Protein AF-A0A924QPA0-F1 (afdb_monomer)

Solvent-accessible surface area (backbone atoms only — not comparable to full-atom values): 9002 Å² total; per-residue (Å²): 128,67,64,66,62,58,50,51,39,52,50,45,23,34,50,48,50,7,46,43,54,30,52,52,38,54,77,69,62,77,56,98,64,60,67,71,60,40,26,50,53,40,23,50,52,51,46,49,54,54,50,52,51,51,53,50,44,54,49,50,13,58,75,70,72,40,48,66,63,34,49,53,47,51,49,53,53,54,51,49,45,36,52,50,27,63,66,43,48,66,49,46,53,45,51,73,77,42,64,69,70,62,23,52,53,46,50,54,52,51,48,52,50,52,52,50,51,56,50,48,48,52,54,52,49,56,55,62,48,54,76,80,42,104,55,67,52,65,58,57,49,53,49,49,48,50,60,63,47,47,57,56,50,49,50,51,51,50,54,50,50,60,55,61,73,73,112

Foldseek 3Di:
DDVVVLVVLLLLLLQLQLLVQLLVCVQVVVDDDDSVVSSVVSSVVVVVVLVVVLVVLCVVCVVVVVVVLSVVLNVLVSVLSSVLSVVSVVLSVQSVPDDDPSNVVSVVVNVVVVVVSVVVSVVVSLVVVVVPDPDRVCVVVVVVVCVVVVVVVVVVVVVVVVVVVVD

Sequence (167 aa):
QNALASLLMNFLFIACGGIYIALVVQIKGWVSVDFWWLILYSSTILAIVYAIKFAFLQFTGWVFNTKEAANTYIFIVFLSNKILAVVLLPFLLILAFTGGQIAEVAFIISLFVIVGMLLYRYLVSLGSVRSDLSINPLHFFLYLCTIEILPLLLIYKAAFNYIGTSI

Structure (mmCIF, N/CA/C/O backbone):
data_AF-A0A924QPA0-F1
#
_entry.id   AF-A0A924QPA0-F1
#
loop_
_atom_site.group_PDB
_atom_site.id
_atom_site.type_symbol
_atom_site.label_atom_id
_atom_site.label_alt_id
_atom_site.label_comp_id
_atom_site.label_asym_id
_atom_site.label_entity_id
_atom_site.label_seq_id
_atom_site.pdbx_PDB_ins_code
_atom_site.Cartn_x
_atom_site.Cartn_y
_atom_site.Cartn_z
_atom_site.occupancy
_atom_site.B_iso_or_equiv
_atom_site.auth_seq_id
_atom_site.auth_comp_id
_atom_site.auth_asym_id
_atom_site.auth_atom_id
_atom_site.pdbx_PDB_model_num
ATOM 1 N N . GLN A 1 1 ? -10.741 18.151 11.500 1.00 47.62 1 GLN A N 1
ATOM 2 C CA . GLN A 1 1 ? -9.707 17.874 10.474 1.00 47.62 1 GLN A CA 1
ATOM 3 C C . GLN A 1 1 ? -10.398 17.600 9.144 1.00 47.62 1 GLN A C 1
ATOM 5 O O . GLN A 1 1 ? -11.422 16.930 9.139 1.00 47.62 1 GLN A O 1
ATOM 10 N N . ASN A 1 2 ? -9.887 18.151 8.042 1.00 71.94 2 ASN A N 1
ATOM 11 C CA . ASN A 1 2 ? -10.572 18.194 6.744 1.00 71.94 2 ASN A CA 1
ATOM 12 C C . ASN A 1 2 ? -10.782 16.784 6.159 1.00 71.94 2 ASN A C 1
ATOM 14 O O . ASN A 1 2 ? -9.837 16.167 5.667 1.00 71.94 2 ASN A O 1
ATOM 18 N N . ALA A 1 3 ? -12.022 16.283 6.190 1.00 79.81 3 ALA A N 1
ATOM 19 C CA . ALA A 1 3 ? -12.392 14.953 5.691 1.00 79.81 3 ALA A CA 1
ATOM 20 C C . ALA A 1 3 ? -11.964 14.725 4.228 1.00 79.81 3 ALA A C 1
ATOM 22 O O . ALA A 1 3 ? -11.531 13.630 3.871 1.00 79.81 3 ALA A O 1
ATOM 23 N N . LEU A 1 4 ? -11.988 15.787 3.417 1.00 80.94 4 LEU A N 1
ATOM 24 C CA . LEU A 1 4 ? -11.555 15.774 2.020 1.00 80.94 4 LEU A CA 1
ATOM 25 C C . LEU A 1 4 ? -10.075 15.391 1.875 1.00 80.94 4 LEU A C 1
ATOM 27 O O . LEU A 1 4 ? -9.747 14.517 1.078 1.00 80.94 4 LEU A O 1
ATOM 31 N N . ALA A 1 5 ? -9.187 15.967 2.691 1.00 85.19 5 ALA A N 1
ATOM 32 C CA . ALA A 1 5 ? -7.760 15.643 2.651 1.00 85.19 5 ALA A CA 1
ATOM 33 C C . ALA A 1 5 ? -7.502 14.175 3.031 1.00 85.19 5 ALA A C 1
ATOM 35 O O . ALA A 1 5 ? -6.668 13.502 2.432 1.00 85.19 5 ALA A O 1
ATOM 36 N N . SER A 1 6 ? -8.261 13.648 3.997 1.00 85.12 6 SER A N 1
ATOM 37 C CA . SER A 1 6 ? -8.180 12.237 4.383 1.00 85.12 6 SER A CA 1
ATOM 38 C C . SER A 1 6 ? -8.600 11.307 3.240 1.00 85.12 6 SER A C 1
ATOM 40 O O . SER A 1 6 ? -7.909 10.322 2.975 1.00 85.12 6 SER A O 1
ATOM 42 N N . LEU A 1 7 ? -9.699 11.637 2.552 1.00 85.88 7 LEU A N 1
ATOM 43 C CA . LEU A 1 7 ? -10.217 10.872 1.418 1.00 85.88 7 LEU A CA 1
ATOM 44 C C . LEU A 1 7 ? -9.232 10.888 0.245 1.00 85.88 7 LEU A C 1
ATOM 46 O O . LEU A 1 7 ? -8.911 9.828 -0.289 1.00 85.88 7 LEU A O 1
ATOM 50 N N . LEU A 1 8 ? -8.687 12.060 -0.090 1.00 90.25 8 LEU A N 1
ATOM 51 C CA . LEU A 1 8 ? -7.698 12.208 -1.157 1.00 90.25 8 LEU A CA 1
ATOM 52 C C . LEU A 1 8 ? -6.456 11.344 -0.906 1.00 90.25 8 LEU A C 1
ATOM 54 O O . LEU A 1 8 ? -5.979 10.674 -1.815 1.00 90.25 8 LEU A O 1
ATOM 58 N N . MET A 1 9 ? -5.965 11.294 0.334 1.00 91.19 9 MET A N 1
ATOM 59 C CA . MET A 1 9 ? -4.801 10.471 0.676 1.00 91.19 9 MET A CA 1
ATOM 60 C C . MET A 1 9 ? -5.096 8.964 0.608 1.00 91.19 9 MET A C 1
ATOM 62 O O . MET A 1 9 ? -4.211 8.181 0.274 1.00 91.19 9 MET A O 1
ATOM 66 N N . ASN A 1 10 ? -6.332 8.538 0.883 1.00 91.25 10 ASN A N 1
ATOM 67 C CA . ASN A 1 10 ? -6.732 7.143 0.678 1.00 91.25 10 ASN A CA 1
ATOM 68 C C . ASN A 1 10 ? -6.803 6.791 -0.812 1.00 91.25 10 ASN A C 1
ATOM 70 O O . ASN A 1 10 ? -6.375 5.709 -1.208 1.00 91.25 10 ASN A O 1
ATOM 74 N N . PHE A 1 11 ? -7.298 7.711 -1.642 1.00 93.38 11 PHE A N 1
ATOM 75 C CA . PHE A 1 11 ? -7.279 7.541 -3.091 1.00 93.38 11 PHE A CA 1
ATOM 76 C C . PHE A 1 11 ? -5.844 7.473 -3.628 1.00 93.38 11 PHE A C 1
ATOM 78 O O . PHE A 1 11 ? -5.524 6.577 -4.405 1.00 93.38 11 PHE A O 1
ATOM 85 N N . LEU A 1 12 ? -4.959 8.357 -3.150 1.00 94.00 12 LEU A N 1
ATOM 86 C CA . LEU A 1 12 ? -3.537 8.341 -3.491 1.00 94.00 12 LEU A CA 1
ATOM 87 C C . LEU A 1 12 ? -2.896 6.993 -3.144 1.00 94.00 12 LEU A C 1
ATOM 89 O O . LEU A 1 12 ? -2.159 6.444 -3.952 1.00 94.00 12 LEU A O 1
ATOM 93 N N . PHE A 1 13 ? -3.213 6.429 -1.978 1.00 95.19 13 PHE A N 1
ATOM 94 C CA . PHE A 1 13 ? -2.742 5.100 -1.598 1.00 95.19 13 PHE A CA 1
ATOM 95 C C . PHE A 1 13 ? -3.185 4.009 -2.578 1.00 95.19 13 PHE A C 1
ATOM 97 O O . PHE A 1 13 ? -2.355 3.204 -3.001 1.00 95.19 13 PHE A O 1
ATOM 104 N N . ILE A 1 14 ? -4.462 4.007 -2.973 1.00 96.19 14 ILE A N 1
ATOM 105 C CA . ILE A 1 14 ? -4.986 3.034 -3.939 1.00 96.19 14 ILE A CA 1
ATOM 106 C C . ILE A 1 14 ? -4.288 3.190 -5.293 1.00 96.19 14 ILE A C 1
ATOM 108 O O . ILE A 1 14 ? -3.830 2.197 -5.854 1.00 96.19 14 ILE A O 1
ATOM 112 N N . ALA A 1 15 ? -4.146 4.422 -5.783 1.00 95.31 15 ALA A N 1
ATOM 113 C CA . ALA A 1 15 ? -3.493 4.704 -7.056 1.00 95.31 15 ALA A CA 1
ATOM 114 C C . ALA A 1 15 ? -1.999 4.332 -7.038 1.00 95.31 15 ALA A C 1
ATOM 116 O O . ALA A 1 15 ? -1.543 3.576 -7.892 1.00 95.31 15 ALA A O 1
ATOM 117 N N . CYS A 1 16 ? -1.232 4.799 -6.047 1.00 95.88 16 CYS A N 1
ATOM 118 C CA . CYS A 1 16 ? 0.195 4.494 -5.929 1.00 95.88 16 CYS A CA 1
ATOM 119 C C . CYS A 1 16 ? 0.443 2.994 -5.744 1.00 95.88 16 CYS A C 1
ATOM 121 O O . CYS A 1 16 ? 1.323 2.437 -6.397 1.00 95.88 16 CYS A O 1
ATOM 123 N N . GLY A 1 17 ? -0.338 2.329 -4.887 1.00 94.75 17 GLY A N 1
ATOM 124 C CA . GLY A 1 17 ? -0.237 0.887 -4.675 1.00 94.75 17 GLY A CA 1
ATOM 125 C C . GLY A 1 17 ? -0.582 0.092 -5.934 1.00 94.75 17 GLY A C 1
ATOM 126 O O . GLY A 1 17 ? 0.149 -0.826 -6.298 1.00 94.75 17 GLY A O 1
ATOM 127 N N . GLY A 1 18 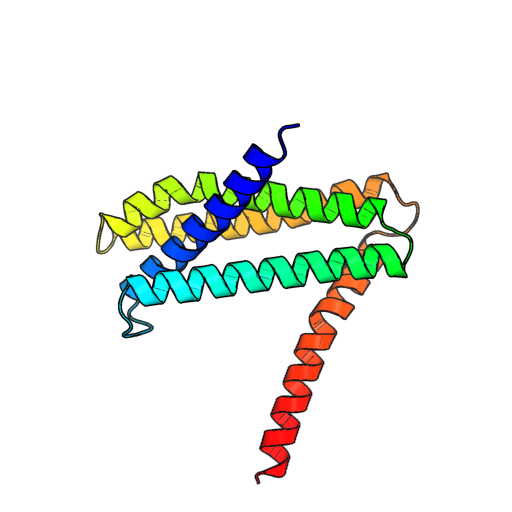? -1.647 0.480 -6.640 1.00 95.62 18 GLY A N 1
ATOM 128 C CA . GLY A 1 18 ? -2.053 -0.151 -7.893 1.00 95.62 18 GLY A CA 1
ATOM 129 C C . GLY A 1 18 ? -1.005 -0.009 -8.998 1.00 95.62 18 GLY A C 1
ATOM 130 O O . GLY A 1 18 ? -0.626 -1.009 -9.612 1.00 95.62 18 GLY A O 1
ATOM 131 N N . ILE A 1 19 ? -0.470 1.199 -9.204 1.00 95.75 19 ILE A N 1
ATOM 132 C CA . ILE A 1 19 ? 0.607 1.452 -10.176 1.00 95.75 19 ILE A CA 1
ATOM 133 C C . ILE A 1 19 ? 1.872 0.677 -9.795 1.00 95.75 19 ILE A C 1
ATOM 135 O O . ILE A 1 19 ? 2.508 0.088 -10.665 1.00 95.75 19 ILE A O 1
ATOM 139 N N . TYR A 1 20 ? 2.220 0.619 -8.506 1.00 96.06 20 TYR A N 1
ATOM 140 C CA . TYR A 1 20 ? 3.397 -0.115 -8.036 1.00 96.06 20 TYR A CA 1
ATOM 141 C C . TYR A 1 20 ? 3.284 -1.605 -8.354 1.00 96.06 20 TYR A C 1
ATOM 143 O O . TYR A 1 20 ? 4.181 -2.176 -8.973 1.00 96.06 20 TYR A O 1
ATOM 151 N N . ILE A 1 21 ? 2.157 -2.224 -7.983 1.00 94.44 21 ILE A N 1
ATOM 152 C CA . ILE A 1 21 ? 1.877 -3.627 -8.307 1.00 94.44 21 ILE A CA 1
ATOM 153 C C . ILE A 1 21 ? 1.951 -3.825 -9.821 1.00 94.44 21 ILE A C 1
ATOM 155 O O . ILE A 1 21 ? 2.539 -4.804 -10.277 1.00 94.44 21 ILE A O 1
ATOM 159 N N . ALA A 1 22 ? 1.411 -2.883 -10.598 1.00 94.75 22 ALA A N 1
ATOM 160 C CA . ALA A 1 22 ? 1.384 -3.016 -12.041 1.00 94.75 22 ALA A CA 1
ATOM 161 C C . ALA A 1 22 ? 2.770 -2.979 -12.692 1.00 94.75 22 ALA A C 1
ATOM 163 O O . ALA A 1 22 ? 3.083 -3.842 -13.512 1.00 94.75 22 ALA A O 1
ATOM 164 N N . LEU A 1 23 ? 3.621 -2.042 -12.272 1.00 93.12 23 LEU A N 1
ATOM 165 C CA . LEU A 1 23 ? 5.011 -1.959 -12.719 1.00 93.12 23 LEU A CA 1
ATOM 166 C C . LEU A 1 23 ? 5.791 -3.225 -12.359 1.00 93.12 23 LEU A C 1
ATOM 168 O O . LEU A 1 23 ? 6.496 -3.771 -13.201 1.00 93.12 23 LEU A O 1
ATOM 172 N N . VAL A 1 24 ? 5.638 -3.733 -11.133 1.00 92.00 24 VAL A N 1
ATOM 173 C CA . VAL A 1 24 ? 6.341 -4.946 -10.688 1.00 92.00 24 VAL A CA 1
ATOM 174 C C . VAL A 1 24 ? 5.936 -6.162 -11.520 1.00 92.00 24 VAL A C 1
ATOM 176 O O . VAL A 1 24 ? 6.803 -6.901 -11.987 1.00 92.00 24 VAL A O 1
ATOM 179 N N . VAL A 1 25 ? 4.632 -6.359 -11.736 1.00 92.44 25 VAL A N 1
ATOM 180 C CA . VAL A 1 25 ? 4.108 -7.473 -12.541 1.00 92.44 25 VAL A CA 1
ATOM 181 C C . VAL A 1 25 ? 4.614 -7.392 -13.981 1.00 92.44 25 VAL A C 1
ATOM 183 O O . VAL A 1 25 ? 5.001 -8.416 -14.546 1.00 92.44 25 VAL A O 1
ATOM 186 N N . GLN A 1 26 ? 4.663 -6.186 -14.552 1.00 89.62 26 GLN A N 1
ATOM 187 C CA . GLN A 1 26 ? 5.153 -5.965 -15.909 1.00 89.62 26 GLN A CA 1
ATOM 188 C C . GLN A 1 26 ? 6.662 -6.219 -16.028 1.00 89.62 26 GLN A C 1
ATOM 190 O O . GLN A 1 26 ? 7.083 -6.932 -16.935 1.00 89.62 26 GLN A O 1
ATOM 195 N N . ILE A 1 27 ? 7.474 -5.710 -15.093 1.00 87.62 27 ILE A N 1
ATOM 196 C CA . ILE A 1 27 ? 8.934 -5.917 -15.075 1.00 87.62 27 ILE A CA 1
ATOM 197 C C . ILE A 1 27 ? 9.278 -7.405 -14.930 1.00 87.62 27 ILE A C 1
ATOM 199 O O . ILE A 1 27 ? 10.231 -7.883 -15.540 1.00 87.62 27 ILE A O 1
ATOM 203 N N . LYS A 1 28 ? 8.512 -8.153 -14.126 1.00 86.94 28 LYS A N 1
ATOM 204 C CA . LYS A 1 28 ? 8.729 -9.593 -13.913 1.00 86.94 28 LYS A CA 1
ATOM 205 C C . LYS A 1 28 ? 8.083 -10.486 -14.976 1.00 86.94 28 LYS A C 1
ATOM 207 O O . LYS A 1 28 ? 8.330 -11.689 -14.963 1.00 86.94 28 LYS A O 1
ATOM 212 N N . GLY A 1 29 ? 7.279 -9.926 -15.881 1.00 85.31 29 GLY A N 1
ATOM 213 C CA . GLY A 1 29 ? 6.635 -10.669 -16.965 1.00 85.31 29 GLY A CA 1
ATOM 214 C C . GLY A 1 29 ? 5.649 -11.743 -16.492 1.00 85.31 29 GLY A C 1
ATOM 215 O O . GLY A 1 29 ? 5.442 -12.725 -17.197 1.00 85.31 29 GLY A O 1
ATOM 216 N N . TRP A 1 30 ? 5.055 -11.598 -15.302 1.00 84.94 30 TRP A N 1
ATOM 217 C CA . TRP A 1 30 ? 4.155 -12.619 -14.741 1.00 84.94 30 TRP A CA 1
ATOM 218 C C . TRP A 1 30 ? 2.824 -12.734 -15.487 1.00 84.94 30 TRP A C 1
ATOM 220 O O . TRP A 1 30 ? 2.186 -13.782 -15.443 1.00 84.94 30 TRP A O 1
ATOM 230 N N . VAL A 1 31 ? 2.386 -11.654 -16.137 1.00 85.81 31 VAL A N 1
ATOM 231 C CA . VAL A 1 31 ? 1.096 -11.577 -16.825 1.00 85.81 31 VAL A CA 1
ATOM 232 C C . VAL A 1 31 ? 1.253 -10.762 -18.107 1.00 85.81 31 VAL A C 1
ATOM 234 O O . VAL A 1 31 ? 1.817 -9.671 -18.089 1.00 85.81 31 VAL A O 1
ATOM 237 N N . SER A 1 32 ? 0.713 -11.270 -19.214 1.00 82.75 32 SER A N 1
ATOM 238 C CA . SER A 1 32 ? 0.670 -10.596 -20.516 1.00 82.75 32 SER A CA 1
ATOM 239 C C . SER A 1 32 ? -0.659 -9.851 -20.700 1.00 82.75 32 SER A C 1
ATOM 241 O O . SER A 1 32 ? -1.514 -10.268 -21.479 1.00 82.75 32 SER A O 1
ATOM 243 N N . VAL A 1 33 ? -0.864 -8.785 -19.929 1.00 86.25 33 VAL A N 1
ATOM 244 C CA . VAL A 1 33 ? -2.038 -7.898 -20.023 1.00 86.25 33 VAL A CA 1
ATOM 245 C C . VAL A 1 33 ? -1.543 -6.465 -20.197 1.00 86.25 33 VAL A C 1
ATOM 247 O O . VAL A 1 33 ? -0.490 -6.107 -19.665 1.00 86.25 33 VAL A O 1
ATOM 250 N N . ASP A 1 34 ? -2.292 -5.644 -20.933 1.00 91.44 34 ASP A N 1
ATOM 251 C CA . ASP A 1 34 ? -1.943 -4.237 -21.129 1.00 91.44 34 ASP A CA 1
ATOM 252 C C . ASP A 1 34 ? -1.814 -3.495 -19.796 1.00 91.44 34 ASP A C 1
ATOM 254 O O . ASP A 1 34 ? -2.618 -3.660 -18.874 1.00 91.44 34 ASP A O 1
ATOM 258 N N . PHE A 1 35 ? -0.832 -2.600 -19.726 1.00 89.56 35 PHE A N 1
ATOM 259 C CA . PHE A 1 35 ? -0.483 -1.867 -18.511 1.00 89.56 35 PHE A CA 1
ATOM 260 C C . PHE A 1 35 ? -1.670 -1.119 -17.877 1.00 89.56 35 PHE A C 1
ATOM 262 O O . PHE A 1 35 ? -1.860 -1.171 -16.663 1.00 89.56 35 PHE A O 1
ATOM 269 N N . TRP A 1 36 ? -2.511 -0.471 -18.690 1.00 91.44 36 TRP A N 1
ATOM 270 C CA . TRP A 1 36 ? -3.683 0.272 -18.210 1.00 91.44 36 TRP A CA 1
ATOM 271 C C . TRP A 1 36 ? -4.726 -0.627 -17.540 1.00 91.44 36 TRP A C 1
ATOM 273 O O . TRP A 1 36 ? -5.244 -0.286 -16.475 1.00 91.44 36 TRP A O 1
ATOM 283 N N . TRP A 1 37 ?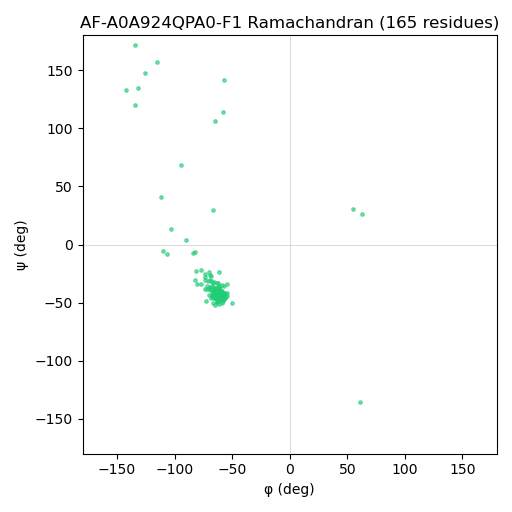 -4.997 -1.795 -18.127 1.00 92.88 37 TRP A N 1
ATOM 284 C CA . TRP A 1 37 ? -5.885 -2.794 -17.532 1.00 92.88 37 TRP A CA 1
ATOM 285 C C . TRP A 1 37 ? -5.294 -3.360 -16.246 1.00 92.88 37 TRP A C 1
ATOM 287 O O . TRP A 1 37 ? -6.007 -3.559 -15.266 1.00 92.88 37 TRP A O 1
ATOM 297 N N . LEU A 1 38 ? -3.978 -3.549 -16.221 1.00 93.19 38 LEU A N 1
ATOM 298 C CA . LEU A 1 38 ? -3.277 -4.079 -15.065 1.00 93.19 38 LEU A CA 1
ATOM 299 C C . LEU A 1 38 ? -3.311 -3.108 -13.873 1.00 93.19 38 LEU A C 1
ATOM 301 O O . LEU A 1 38 ? -3.564 -3.551 -12.753 1.00 93.19 38 LEU A O 1
ATOM 305 N N . ILE A 1 39 ? -3.172 -1.796 -14.112 1.00 94.44 39 ILE A N 1
ATOM 306 C CA . ILE A 1 39 ? -3.395 -0.751 -13.094 1.00 94.44 39 ILE A CA 1
ATOM 307 C C . ILE A 1 39 ? -4.831 -0.789 -12.575 1.00 94.44 39 ILE A C 1
ATOM 309 O O . ILE A 1 39 ? -5.052 -0.671 -11.368 1.00 94.44 39 ILE A O 1
ATOM 313 N N . LEU A 1 40 ? -5.816 -0.917 -13.468 1.00 94.50 40 LEU A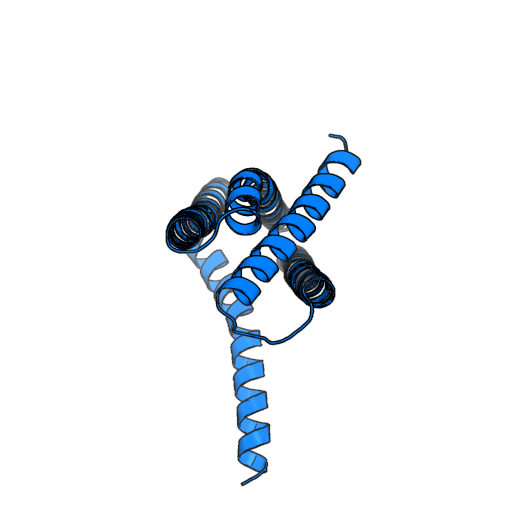 N 1
ATOM 314 C CA . LEU A 1 40 ? -7.221 -0.934 -13.076 1.00 94.50 40 LEU A CA 1
ATOM 315 C C . LEU A 1 40 ? -7.514 -2.140 -12.177 1.00 94.50 40 LEU A C 1
ATOM 317 O O . LEU A 1 40 ? -8.026 -1.966 -11.074 1.00 94.50 40 LEU A O 1
ATOM 321 N N . TYR A 1 41 ? -7.103 -3.343 -12.585 1.00 93.19 41 TYR A N 1
ATOM 322 C CA . TYR A 1 41 ? -7.281 -4.550 -11.780 1.00 93.19 41 TYR A CA 1
ATOM 323 C C . TYR A 1 41 ? -6.554 -4.472 -10.437 1.00 93.19 41 TYR A C 1
ATOM 325 O O . TYR A 1 41 ? -7.168 -4.748 -9.406 1.00 93.19 41 TYR A O 1
ATOM 333 N N . SER A 1 42 ? -5.284 -4.060 -10.409 1.00 94.50 42 SER A N 1
ATOM 334 C CA . SER A 1 42 ? -4.519 -3.974 -9.161 1.00 94.50 42 SER A CA 1
ATOM 335 C C . SER A 1 42 ? -5.114 -2.947 -8.193 1.00 94.50 42 SER A C 1
ATOM 337 O O . SER A 1 42 ? -5.271 -3.238 -7.007 1.00 94.50 42 SER A O 1
ATOM 339 N N . SER A 1 43 ? -5.517 -1.778 -8.697 1.00 95.06 43 SER A N 1
ATOM 340 C CA . SER A 1 43 ? -6.142 -0.716 -7.903 1.00 95.06 43 SER A CA 1
ATOM 341 C C . SER A 1 43 ? -7.500 -1.153 -7.356 1.00 95.06 43 SER A C 1
ATOM 343 O O . SER A 1 43 ? -7.782 -0.957 -6.174 1.00 95.06 43 SER A O 1
ATOM 345 N N . THR A 1 44 ? -8.339 -1.784 -8.184 1.00 93.94 44 THR A N 1
ATOM 346 C CA . THR A 1 44 ? -9.661 -2.272 -7.770 1.00 93.94 44 THR A CA 1
ATOM 347 C C . THR A 1 44 ? -9.548 -3.391 -6.741 1.00 93.94 44 THR A C 1
ATOM 349 O O . THR A 1 44 ? -10.234 -3.338 -5.721 1.00 93.94 44 THR A O 1
ATOM 352 N N . ILE A 1 45 ? -8.658 -4.366 -6.946 1.00 94.12 45 ILE A N 1
ATOM 353 C CA . ILE A 1 45 ? -8.417 -5.444 -5.975 1.00 94.12 45 ILE A CA 1
ATOM 354 C C . ILE A 1 45 ? -7.961 -4.853 -4.640 1.00 94.12 45 ILE A C 1
ATOM 356 O O . ILE A 1 45 ? -8.508 -5.197 -3.593 1.00 94.12 45 ILE A O 1
ATOM 360 N N . LEU A 1 46 ? -7.007 -3.922 -4.664 1.00 94.00 46 LEU A N 1
ATOM 361 C CA . LEU A 1 46 ? -6.498 -3.280 -3.457 1.00 94.00 46 LEU A CA 1
ATOM 362 C C . LEU A 1 46 ? -7.602 -2.486 -2.737 1.00 94.00 46 LEU A C 1
ATOM 364 O O . LEU A 1 46 ? -7.753 -2.611 -1.521 1.00 94.00 46 LEU A O 1
ATOM 368 N N . ALA A 1 47 ? -8.428 -1.740 -3.473 1.00 93.38 47 ALA A N 1
ATOM 369 C CA . ALA A 1 47 ? -9.577 -1.034 -2.912 1.00 93.38 47 ALA A CA 1
ATOM 370 C C . ALA A 1 47 ? -10.574 -1.992 -2.237 1.00 93.38 47 ALA A C 1
ATOM 372 O O . ALA A 1 47 ? -10.991 -1.741 -1.106 1.00 93.38 47 ALA A O 1
ATOM 373 N N . ILE A 1 48 ? -10.909 -3.112 -2.889 1.00 93.06 48 ILE A N 1
ATOM 374 C CA . ILE A 1 48 ? -11.815 -4.136 -2.349 1.00 93.06 48 ILE A CA 1
ATOM 375 C C . ILE A 1 48 ? -11.243 -4.744 -1.066 1.00 93.06 48 ILE A C 1
ATOM 377 O O . ILE A 1 48 ? -11.949 -4.820 -0.062 1.00 93.06 48 ILE A O 1
ATOM 381 N N . VAL A 1 49 ? -9.962 -5.124 -1.058 1.00 90.81 49 VAL A N 1
ATOM 382 C CA . VAL A 1 49 ? -9.299 -5.712 0.119 1.00 90.81 49 VAL A CA 1
ATOM 383 C C . VAL A 1 49 ? -9.394 -4.780 1.328 1.00 90.81 49 VAL A C 1
ATOM 385 O O . VAL A 1 49 ? -9.779 -5.207 2.419 1.00 90.81 49 VAL A O 1
ATOM 388 N N . TYR A 1 50 ? -9.097 -3.491 1.149 1.00 89.00 50 TYR A N 1
ATOM 389 C CA . TYR A 1 50 ? -9.171 -2.527 2.246 1.00 89.00 50 TYR A CA 1
ATOM 390 C C . TYR A 1 50 ? -10.608 -2.164 2.641 1.00 89.00 50 TYR A C 1
ATOM 392 O O . TYR A 1 50 ? -10.855 -1.920 3.824 1.00 89.00 50 TYR A O 1
ATOM 400 N N . ALA A 1 51 ? -11.560 -2.181 1.705 1.00 88.81 51 ALA A N 1
ATOM 401 C CA . ALA A 1 51 ? -12.977 -1.991 2.005 1.00 88.81 51 ALA A CA 1
ATOM 402 C C . ALA A 1 51 ? -13.538 -3.143 2.853 1.00 88.81 51 ALA A C 1
ATOM 404 O O . ALA A 1 51 ? -14.175 -2.893 3.877 1.00 88.81 51 ALA A O 1
ATOM 405 N N . ILE A 1 52 ? -13.238 -4.394 2.482 1.00 86.44 52 ILE A N 1
ATOM 406 C CA . ILE A 1 52 ? -13.620 -5.586 3.253 1.00 86.44 52 ILE A CA 1
ATOM 407 C C . ILE A 1 52 ? -13.003 -5.518 4.650 1.00 86.44 52 ILE A C 1
ATOM 409 O O . ILE A 1 52 ? -13.715 -5.677 5.640 1.00 86.44 52 ILE A O 1
ATOM 413 N N . LYS A 1 53 ? -11.703 -5.210 4.750 1.00 83.88 53 LYS A N 1
ATOM 414 C CA . LYS A 1 53 ? -11.019 -5.079 6.043 1.00 83.88 53 LYS A CA 1
ATOM 415 C C . LYS A 1 53 ? -11.665 -4.016 6.934 1.00 83.88 53 LYS A C 1
ATOM 417 O O . LYS A 1 53 ? -11.878 -4.257 8.119 1.00 83.88 53 LYS A O 1
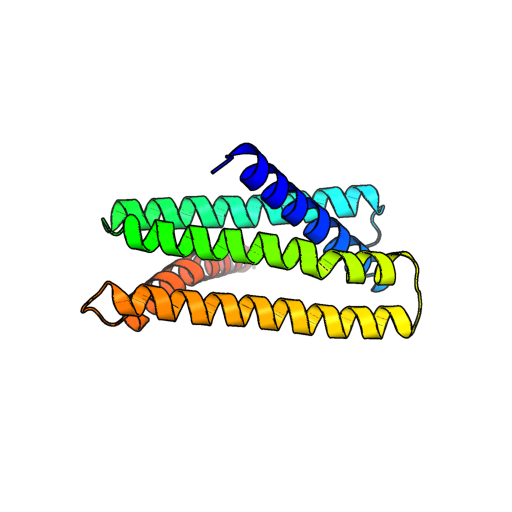ATOM 422 N N . PHE A 1 54 ? -11.996 -2.854 6.375 1.00 87.12 54 PHE A N 1
ATOM 423 C CA . PHE A 1 54 ? -12.672 -1.789 7.112 1.00 87.12 54 PHE A CA 1
ATOM 424 C C . PHE A 1 54 ? -14.059 -2.219 7.608 1.00 87.12 54 PHE A C 1
ATOM 426 O O . PHE A 1 54 ? -14.357 -2.057 8.791 1.00 87.12 54 PHE A O 1
ATOM 433 N N . ALA A 1 55 ? -14.883 -2.806 6.734 1.00 85.25 55 ALA A N 1
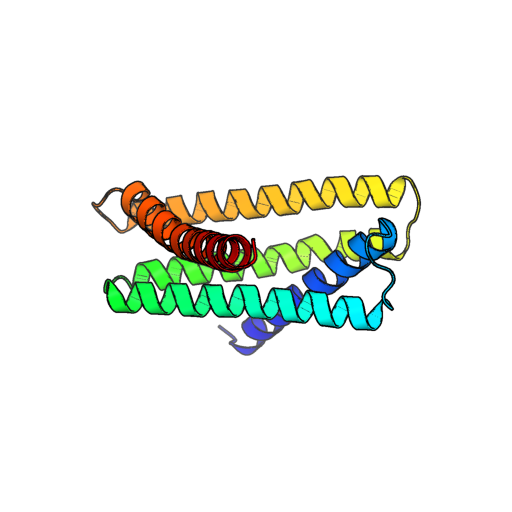ATOM 434 C CA . ALA A 1 55 ? -16.214 -3.290 7.096 1.00 85.25 55 ALA A CA 1
ATOM 435 C C . ALA A 1 55 ? -16.145 -4.355 8.200 1.00 85.25 55 ALA A C 1
ATOM 437 O O . ALA A 1 55 ? -16.920 -4.313 9.155 1.00 85.25 55 ALA A O 1
ATOM 438 N N . PHE A 1 56 ? -15.171 -5.261 8.105 1.00 79.00 56 PHE A N 1
ATOM 439 C CA . PHE A 1 56 ? -14.963 -6.318 9.081 1.00 79.00 56 PHE A CA 1
ATOM 440 C C . PHE A 1 56 ? -14.619 -5.777 10.473 1.00 79.00 56 PHE A C 1
ATOM 442 O O . PHE A 1 56 ? -15.230 -6.171 11.462 1.00 79.00 56 PHE A O 1
ATOM 449 N N . LEU A 1 57 ? -13.685 -4.827 10.554 1.00 79.38 57 LEU A N 1
ATOM 450 C CA . LEU A 1 57 ? -13.279 -4.206 11.820 1.00 79.38 57 LEU A CA 1
ATOM 451 C C . LEU A 1 57 ? -14.410 -3.397 12.465 1.00 79.38 57 LEU A C 1
ATOM 453 O O . LEU A 1 57 ? -14.567 -3.416 13.684 1.00 79.38 57 LEU A O 1
ATOM 457 N N . GLN A 1 58 ? -15.222 -2.715 11.655 1.00 78.12 58 GLN A N 1
ATOM 458 C CA . GLN A 1 58 ? -16.401 -2.008 12.153 1.00 78.12 58 GLN A CA 1
ATOM 459 C C . GLN A 1 58 ? -17.456 -2.975 12.689 1.00 78.12 58 GLN A C 1
ATOM 461 O O . GLN A 1 58 ? -18.038 -2.735 13.748 1.00 78.12 58 GLN A O 1
ATOM 466 N N . PHE A 1 59 ? -17.682 -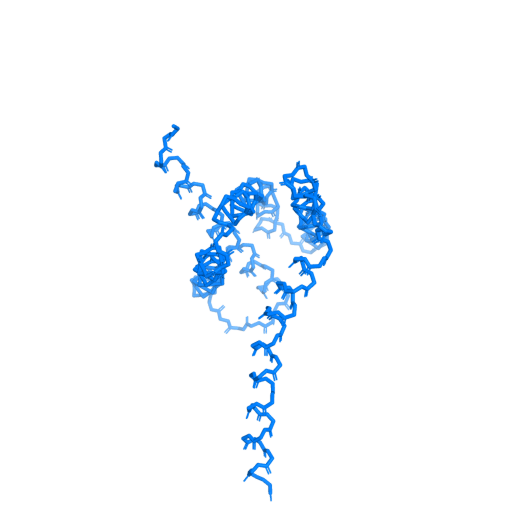4.084 11.981 1.00 75.25 59 PHE A N 1
ATOM 467 C CA . PHE A 1 59 ? -18.613 -5.117 12.411 1.00 75.25 59 PHE A CA 1
ATOM 468 C C . PHE A 1 59 ? -18.174 -5.748 13.737 1.00 75.25 59 PHE A C 1
ATOM 470 O O . PHE A 1 59 ? -18.969 -5.804 14.671 1.00 75.25 59 PHE A O 1
ATOM 477 N N . THR A 1 60 ? -16.908 -6.151 13.871 1.00 68.56 60 THR A N 1
ATOM 478 C CA . THR A 1 60 ? -16.406 -6.740 15.122 1.00 68.56 60 THR A CA 1
ATOM 479 C C . THR A 1 60 ? -16.432 -5.739 16.276 1.00 68.56 60 THR A C 1
ATOM 481 O O . THR A 1 60 ? -16.912 -6.079 17.356 1.00 68.56 60 THR A O 1
ATOM 484 N N . GLY A 1 61 ? -16.020 -4.487 16.055 1.00 70.69 61 GLY A N 1
ATOM 485 C CA . GLY A 1 61 ? -16.107 -3.434 17.072 1.00 70.69 61 GLY A CA 1
ATOM 486 C C . GLY A 1 61 ? -17.539 -3.186 17.558 1.00 70.69 61 GLY A C 1
ATOM 487 O O . GLY A 1 61 ? -17.756 -2.916 18.740 1.00 70.69 61 GLY A O 1
ATOM 488 N N . TRP A 1 62 ? -18.529 -3.315 16.670 1.00 73.00 62 TRP A N 1
ATOM 489 C CA . TRP A 1 62 ? -19.944 -3.224 17.025 1.00 73.00 62 TRP A CA 1
ATOM 490 C C . TRP A 1 62 ? -20.440 -4.457 17.797 1.00 73.00 62 TRP A C 1
ATOM 492 O O . TRP A 1 62 ? -21.043 -4.281 18.854 1.00 73.00 62 TRP A O 1
ATOM 502 N N . VAL A 1 63 ? -20.147 -5.676 17.324 1.00 64.56 63 VAL A N 1
ATOM 503 C CA . VAL A 1 63 ? -20.587 -6.940 17.953 1.00 64.56 63 VAL A CA 1
ATOM 504 C C . VAL A 1 63 ? -20.026 -7.104 19.368 1.00 64.56 63 VAL A C 1
ATOM 506 O O . VAL A 1 63 ? -20.757 -7.489 20.276 1.00 64.56 63 VAL A O 1
ATOM 509 N N . PHE A 1 64 ? -18.743 -6.796 19.574 1.00 67.38 64 PHE A N 1
ATOM 510 C CA . PHE A 1 64 ? -18.066 -6.978 20.865 1.00 67.38 64 PHE A CA 1
ATOM 511 C C . PHE A 1 64 ? -18.143 -5.750 21.783 1.00 67.38 64 PHE A C 1
ATOM 513 O O . PHE A 1 64 ? -17.547 -5.754 22.857 1.00 67.38 64 PHE A O 1
ATOM 520 N N . ASN A 1 65 ? -18.865 -4.699 21.376 1.00 69.69 65 ASN A N 1
ATOM 521 C CA . ASN A 1 65 ? -18.967 -3.424 22.092 1.00 69.69 65 ASN A CA 1
ATOM 522 C C . ASN A 1 65 ? -17.602 -2.759 22.395 1.00 69.69 65 ASN A C 1
ATOM 524 O O . ASN A 1 65 ? -17.447 -2.030 23.369 1.00 69.69 65 ASN A O 1
ATOM 528 N N . THR A 1 66 ? -16.608 -2.986 21.532 1.00 73.12 66 THR A N 1
ATOM 529 C CA . THR A 1 66 ? -15.239 -2.444 21.617 1.00 73.12 66 THR A CA 1
ATOM 530 C C . THR A 1 66 ? -14.968 -1.433 20.498 1.00 73.12 66 THR A C 1
ATOM 532 O O . THR A 1 66 ? -13.897 -1.401 19.888 1.00 73.12 66 THR A O 1
ATOM 535 N N . LYS A 1 67 ? -15.960 -0.580 20.207 1.00 74.69 67 LYS A N 1
ATOM 536 C CA . LYS A 1 67 ? -15.925 0.391 19.096 1.00 74.69 67 LYS A CA 1
ATOM 537 C C . LYS A 1 67 ? -14.730 1.342 19.161 1.00 74.69 67 LYS A C 1
ATOM 539 O O . LYS A 1 67 ? -14.192 1.704 18.122 1.00 74.69 67 LYS A O 1
ATOM 544 N N . GLU A 1 68 ? -14.314 1.742 20.359 1.00 78.62 68 GLU A N 1
ATOM 545 C CA . GLU A 1 68 ? -13.179 2.648 20.557 1.00 78.62 68 GLU A CA 1
ATOM 546 C C . GLU A 1 68 ? -11.855 1.996 20.137 1.00 78.62 68 GLU A C 1
ATOM 548 O O . GLU A 1 68 ? -11.157 2.525 19.273 1.00 78.62 68 GLU A O 1
ATOM 553 N N . ALA A 1 69 ? -11.576 0.782 20.621 1.00 75.19 69 ALA A N 1
ATOM 554 C CA . ALA A 1 69 ? -10.399 0.013 20.215 1.00 75.19 69 ALA A CA 1
ATOM 555 C C . ALA A 1 69 ? -10.398 -0.300 18.705 1.00 75.19 69 ALA A C 1
ATOM 557 O O . ALA A 1 69 ? -9.364 -0.175 18.041 1.00 75.19 69 ALA A O 1
ATOM 558 N N . ALA A 1 70 ? -11.559 -0.655 18.140 1.00 78.31 70 ALA A N 1
ATOM 559 C CA . ALA A 1 70 ? -11.705 -0.902 16.706 1.00 78.31 70 ALA A CA 1
ATOM 560 C C . ALA A 1 70 ? -11.422 0.360 15.873 1.00 78.31 70 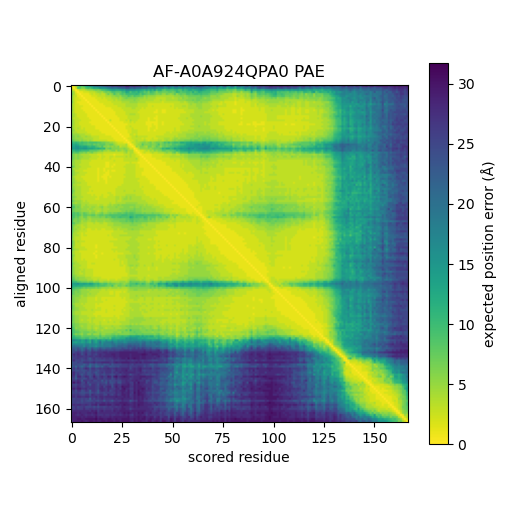ALA A C 1
ATOM 562 O O . ALA A 1 70 ? -10.656 0.302 14.911 1.00 78.31 70 ALA A O 1
ATOM 563 N N . ASN A 1 71 ? -11.969 1.514 16.269 1.00 84.06 71 ASN A N 1
ATOM 564 C CA . ASN A 1 71 ? -11.730 2.790 15.594 1.00 84.06 71 ASN A CA 1
ATOM 565 C C . ASN A 1 71 ? -10.262 3.227 15.675 1.00 84.06 71 ASN A C 1
ATOM 567 O O . ASN A 1 71 ? -9.713 3.685 14.671 1.00 84.06 71 ASN A O 1
ATOM 571 N N . THR A 1 72 ? -9.601 3.039 16.821 1.00 84.50 72 THR A N 1
ATOM 572 C CA . THR A 1 72 ? -8.165 3.315 16.976 1.00 84.50 72 THR A CA 1
ATOM 573 C C . THR A 1 72 ? -7.333 2.444 16.038 1.00 84.50 72 THR A C 1
ATOM 575 O O . THR A 1 72 ? -6.468 2.952 15.321 1.00 84.50 72 THR A O 1
ATOM 578 N N . TYR A 1 73 ? -7.630 1.144 15.957 1.00 83.62 73 TYR A N 1
ATOM 579 C CA . TYR A 1 73 ? -6.949 0.247 15.023 1.00 83.62 73 TYR A CA 1
ATOM 580 C C . TYR A 1 73 ? -7.176 0.654 13.560 1.00 83.62 73 TYR A C 1
ATOM 582 O O . TYR A 1 73 ? -6.222 0.758 12.786 1.00 83.62 73 TYR A O 1
ATOM 590 N N . ILE A 1 74 ? -8.425 0.941 13.183 1.00 87.12 74 ILE A N 1
ATOM 591 C CA . ILE A 1 74 ? -8.787 1.429 11.847 1.00 87.12 74 ILE A CA 1
ATOM 592 C C . ILE A 1 74 ? -8.001 2.702 11.505 1.00 87.12 74 ILE A C 1
ATOM 594 O O . ILE A 1 74 ? -7.439 2.805 10.412 1.00 87.12 74 ILE A O 1
ATOM 598 N N . PHE A 1 75 ? -7.914 3.653 12.437 1.00 89.44 75 PHE A N 1
ATOM 599 C CA . PHE A 1 75 ? -7.158 4.888 12.253 1.00 89.44 75 PHE A CA 1
ATOM 600 C C . PHE A 1 75 ? -5.669 4.617 12.006 1.00 89.44 75 PHE A C 1
ATOM 602 O O . PHE A 1 75 ? -5.111 5.149 11.046 1.00 89.44 75 PHE A O 1
ATOM 609 N N . ILE A 1 76 ? -5.043 3.742 12.802 1.00 88.69 76 ILE A N 1
ATOM 610 C CA . ILE A 1 76 ? -3.636 3.342 12.631 1.00 88.69 76 ILE A CA 1
ATOM 611 C C . ILE A 1 76 ? -3.414 2.706 11.251 1.00 88.69 76 ILE A C 1
ATOM 613 O O . ILE A 1 76 ? -2.440 3.033 10.569 1.00 88.69 76 ILE A O 1
ATOM 617 N N . VAL A 1 77 ? -4.322 1.832 10.800 1.00 89.81 77 VAL A N 1
ATOM 618 C CA . VAL A 1 77 ? -4.239 1.193 9.476 1.00 89.81 77 VAL A CA 1
ATOM 619 C C . VAL A 1 77 ? -4.325 2.229 8.354 1.00 89.81 77 VAL A C 1
ATOM 621 O O . VAL A 1 77 ? -3.465 2.236 7.473 1.00 89.81 77 VAL A O 1
ATOM 624 N N . PHE A 1 78 ? -5.314 3.126 8.386 1.00 90.81 78 PHE A N 1
ATOM 625 C CA . PHE A 1 78 ? -5.449 4.165 7.362 1.00 90.81 78 PHE A CA 1
ATOM 626 C C . PHE A 1 78 ? -4.282 5.153 7.380 1.00 90.81 78 PHE A C 1
ATOM 628 O O . PHE A 1 78 ? -3.820 5.561 6.319 1.00 90.81 78 PHE A O 1
ATOM 635 N N . LEU A 1 79 ? -3.774 5.529 8.554 1.00 90.75 79 LEU A N 1
ATOM 636 C CA . LEU A 1 79 ? -2.608 6.404 8.661 1.00 90.75 79 LEU A CA 1
ATOM 637 C C . LEU A 1 79 ? -1.360 5.743 8.062 1.00 90.75 79 LEU A C 1
ATOM 639 O O . LEU A 1 79 ? -0.666 6.358 7.255 1.00 90.75 79 LEU A O 1
ATOM 643 N N . SER A 1 80 ? -1.120 4.474 8.398 1.00 91.31 80 SER A N 1
ATOM 644 C CA . SER A 1 80 ? -0.012 3.683 7.858 1.00 91.31 80 SER A CA 1
ATOM 645 C C . SER A 1 80 ? -0.077 3.579 6.330 1.00 91.31 80 SER A C 1
ATOM 647 O O . SER A 1 80 ? 0.926 3.833 5.667 1.00 91.31 80 SER A O 1
ATOM 649 N N . ASN A 1 81 ? -1.257 3.313 5.759 1.00 92.00 81 ASN A N 1
ATOM 650 C CA . ASN A 1 81 ? -1.453 3.279 4.307 1.00 92.00 81 ASN A CA 1
ATOM 651 C C . ASN A 1 81 ? -1.105 4.616 3.631 1.00 92.00 81 ASN A C 1
ATOM 653 O O . ASN A 1 81 ? -0.453 4.637 2.591 1.00 92.00 81 ASN A O 1
ATOM 657 N N . LYS A 1 82 ? -1.520 5.744 4.221 1.00 92.81 82 LYS A N 1
ATOM 658 C CA . LY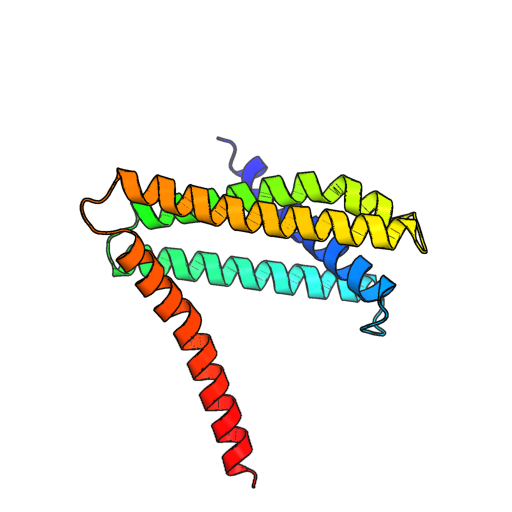S A 1 82 ? -1.237 7.080 3.671 1.00 92.81 82 LYS A CA 1
ATOM 659 C C . LYS A 1 82 ? 0.258 7.381 3.659 1.00 92.81 82 LYS A C 1
ATOM 661 O O . LYS A 1 82 ? 0.763 7.910 2.676 1.00 92.81 82 LYS A O 1
ATOM 666 N N . ILE A 1 83 ? 0.962 7.026 4.733 1.00 93.12 83 ILE A N 1
ATOM 667 C CA . ILE A 1 83 ? 2.420 7.176 4.804 1.00 93.12 83 ILE A CA 1
ATOM 668 C C . ILE A 1 83 ? 3.081 6.271 3.758 1.00 93.12 83 ILE A C 1
ATOM 670 O O . ILE A 1 83 ? 3.945 6.734 3.019 1.00 93.12 83 ILE A O 1
ATOM 674 N N . LEU A 1 84 ? 2.625 5.021 3.631 1.00 93.94 84 LEU A N 1
ATOM 675 C CA . LEU A 1 84 ? 3.153 4.077 2.649 1.00 93.94 84 LEU A CA 1
ATOM 676 C C . LEU A 1 84 ? 3.002 4.603 1.213 1.00 93.94 84 LEU A C 1
ATOM 678 O O . LEU A 1 84 ? 3.935 4.483 0.426 1.00 93.94 84 LEU A O 1
ATOM 682 N N . ALA A 1 85 ? 1.877 5.249 0.891 1.00 94.38 85 ALA A N 1
ATOM 683 C CA . ALA A 1 85 ? 1.655 5.885 -0.408 1.00 94.38 85 ALA A CA 1
ATOM 684 C C . ALA A 1 85 ? 2.716 6.949 -0.726 1.00 94.38 85 ALA A C 1
ATOM 686 O O . ALA A 1 85 ? 3.313 6.930 -1.799 1.00 94.38 85 ALA A O 1
ATOM 687 N N . VAL A 1 86 ? 2.981 7.850 0.226 1.00 94.38 86 VAL A N 1
ATOM 688 C CA . VAL A 1 86 ? 3.971 8.926 0.065 1.00 94.38 86 VAL A CA 1
ATOM 689 C C . VAL A 1 86 ? 5.382 8.355 -0.071 1.00 94.38 86 VAL A C 1
ATOM 691 O O . VAL A 1 86 ? 6.149 8.804 -0.917 1.00 94.38 86 VAL A O 1
ATOM 694 N N . VAL A 1 87 ? 5.712 7.337 0.724 1.00 94.44 87 VAL A N 1
ATOM 695 C CA . VAL A 1 87 ? 7.025 6.681 0.696 1.00 94.44 87 VAL A CA 1
ATOM 696 C C . VAL A 1 87 ? 7.247 5.892 -0.600 1.00 94.44 87 VAL A C 1
ATOM 698 O O . VAL A 1 87 ? 8.377 5.815 -1.071 1.00 94.44 87 VAL A O 1
ATOM 701 N N . LEU A 1 88 ? 6.192 5.338 -1.206 1.00 93.81 88 LEU A N 1
ATOM 702 C CA . LEU A 1 88 ? 6.267 4.585 -2.465 1.00 93.81 88 LEU A CA 1
ATOM 703 C C . LEU A 1 88 ? 6.482 5.461 -3.706 1.00 93.81 88 LEU A C 1
ATOM 705 O O . LEU A 1 88 ? 7.041 4.974 -4.686 1.00 93.81 88 LEU A O 1
ATOM 709 N N . LEU A 1 89 ? 6.081 6.735 -3.686 1.00 94.44 89 LEU A N 1
ATOM 710 C CA . LEU A 1 89 ? 6.224 7.655 -4.826 1.00 94.44 89 LEU A CA 1
ATOM 711 C C . LEU A 1 89 ? 7.636 7.712 -5.446 1.00 94.44 89 LEU A C 1
ATOM 713 O O . LEU A 1 89 ? 7.736 7.561 -6.665 1.00 94.44 89 LEU A O 1
ATOM 717 N N . PRO A 1 90 ? 8.736 7.894 -4.688 1.00 94.25 90 PRO A N 1
ATOM 718 C CA . PRO A 1 90 ? 10.077 7.886 -5.277 1.00 94.25 90 PRO A CA 1
ATOM 719 C C . PRO A 1 90 ? 10.427 6.544 -5.934 1.00 94.25 90 PRO A C 1
ATOM 721 O O . PRO A 1 90 ? 11.057 6.524 -6.989 1.00 94.25 90 PRO A O 1
ATOM 724 N N . PHE A 1 91 ? 9.979 5.421 -5.364 1.00 95.06 91 PHE A N 1
ATOM 725 C CA . PHE A 1 91 ? 10.215 4.099 -5.946 1.00 95.06 91 PHE A CA 1
ATOM 726 C C . PHE A 1 91 ? 9.426 3.889 -7.235 1.00 95.06 91 PHE A C 1
ATOM 728 O O . PHE A 1 91 ? 9.959 3.298 -8.167 1.00 95.06 91 PHE A O 1
ATOM 735 N N . LEU A 1 92 ? 8.199 4.411 -7.322 1.00 95.00 92 LEU A N 1
ATOM 736 C CA . LEU A 1 92 ? 7.411 4.395 -8.555 1.00 95.00 92 LEU A CA 1
ATOM 737 C C . LEU A 1 92 ? 8.147 5.085 -9.701 1.00 95.00 92 LEU A C 1
ATOM 739 O O . LEU A 1 92 ? 8.218 4.533 -10.794 1.00 95.00 92 LEU A O 1
ATOM 743 N N . LEU A 1 93 ? 8.726 6.261 -9.444 1.00 94.62 93 LEU A N 1
ATOM 744 C CA . LEU A 1 93 ? 9.497 6.987 -10.453 1.00 94.62 93 LEU A CA 1
ATOM 745 C C . LEU A 1 93 ? 10.723 6.184 -10.898 1.00 94.62 93 LEU A C 1
ATOM 747 O O . LEU A 1 93 ? 10.958 6.037 -12.094 1.00 94.62 93 LEU A O 1
ATOM 751 N N . ILE A 1 94 ? 11.475 5.613 -9.955 1.00 94.50 94 ILE A N 1
ATOM 752 C CA . ILE A 1 94 ? 12.648 4.801 -10.297 1.00 94.50 94 ILE A CA 1
ATOM 753 C C . ILE A 1 94 ? 12.228 3.568 -11.107 1.00 94.50 94 ILE A C 1
ATOM 755 O O . ILE A 1 94 ? 12.804 3.313 -12.158 1.00 94.50 94 ILE A O 1
ATOM 759 N N . LEU A 1 95 ? 11.206 2.829 -10.678 1.00 93.44 95 LEU A N 1
ATOM 760 C CA . LEU A 1 95 ? 10.738 1.623 -11.371 1.00 93.44 95 LEU A CA 1
ATOM 761 C C . LEU A 1 95 ? 10.149 1.912 -12.758 1.00 93.44 95 LEU A C 1
ATOM 763 O O . LEU A 1 95 ? 10.276 1.079 -13.646 1.00 93.44 95 LEU A O 1
ATOM 767 N N . ALA A 1 96 ? 9.514 3.069 -12.952 1.00 92.50 96 ALA A N 1
ATOM 768 C CA . ALA A 1 96 ? 8.915 3.441 -14.232 1.00 92.50 96 ALA A CA 1
ATOM 769 C C . ALA A 1 96 ? 9.946 3.915 -15.268 1.00 92.50 96 ALA A C 1
ATOM 771 O O . ALA A 1 96 ? 9.753 3.698 -16.462 1.00 92.50 96 ALA A O 1
ATOM 772 N N . PHE A 1 97 ? 11.018 4.579 -14.826 1.00 92.06 97 PHE A N 1
ATOM 773 C CA . PHE A 1 97 ? 11.987 5.228 -15.720 1.00 92.06 97 PHE A CA 1
ATOM 774 C C . PHE A 1 97 ? 13.360 4.551 -15.766 1.00 92.06 97 PHE A C 1
ATOM 776 O O . PHE A 1 97 ? 14.208 4.955 -16.561 1.00 92.06 97 PHE A O 1
ATOM 783 N N . THR A 1 98 ? 13.605 3.533 -14.941 1.00 90.75 98 THR A N 1
ATOM 784 C CA . THR A 1 98 ? 14.853 2.757 -14.964 1.00 90.75 98 THR A CA 1
ATOM 785 C C . THR A 1 98 ? 14.591 1.307 -15.356 1.00 90.75 98 THR A C 1
ATOM 787 O O . THR A 1 98 ? 13.484 0.796 -15.216 1.00 90.75 98 THR A O 1
ATOM 790 N N . GLY A 1 99 ? 15.623 0.634 -15.862 1.00 85.81 99 GLY A N 1
ATOM 791 C CA . GLY A 1 99 ? 15.565 -0.777 -16.236 1.00 85.81 99 GLY A CA 1
ATOM 792 C C . GLY A 1 99 ? 16.777 -1.554 -15.732 1.00 85.81 99 GLY A C 1
ATOM 793 O O . GLY A 1 99 ? 17.742 -0.981 -15.218 1.00 85.81 99 GLY A O 1
ATOM 794 N N . GLY A 1 100 ? 16.722 -2.877 -15.885 1.00 87.81 100 GLY A N 1
ATOM 795 C CA . GLY A 1 100 ? 17.800 -3.779 -15.486 1.00 87.81 100 GLY A CA 1
ATOM 796 C C . GLY A 1 100 ? 18.090 -3.720 -13.984 1.00 87.81 100 GLY A C 1
ATOM 797 O O . GLY A 1 100 ? 17.178 -3.692 -13.160 1.00 87.81 100 GLY A O 1
ATOM 798 N N . GLN A 1 101 ? 19.373 -3.678 -13.627 1.00 89.94 101 GLN A N 1
ATOM 799 C CA . GLN A 1 101 ? 19.837 -3.831 -12.246 1.00 89.94 101 GLN A CA 1
ATOM 800 C C . GLN A 1 101 ? 19.341 -2.726 -11.294 1.00 89.94 101 GLN A C 1
ATOM 802 O O . GLN A 1 101 ? 19.078 -2.996 -10.124 1.00 89.94 101 GLN A O 1
ATOM 807 N N . ILE A 1 102 ? 19.168 -1.490 -11.779 1.00 92.06 102 ILE A N 1
ATOM 808 C CA . ILE A 1 102 ? 18.719 -0.360 -10.944 1.00 92.06 102 ILE A CA 1
ATOM 809 C C . ILE A 1 102 ? 17.268 -0.569 -10.490 1.00 92.06 102 ILE A C 1
ATOM 811 O O . ILE A 1 102 ? 16.961 -0.399 -9.308 1.00 92.06 102 ILE A O 1
ATOM 815 N N . ALA A 1 103 ? 16.395 -0.997 -11.406 1.00 91.00 103 ALA A N 1
ATOM 816 C CA . ALA A 1 103 ? 14.999 -1.291 -11.098 1.00 91.00 103 ALA A CA 1
ATOM 817 C C . ALA A 1 103 ? 14.874 -2.465 -10.113 1.00 91.00 103 ALA A C 1
ATOM 819 O O . ALA A 1 103 ? 14.053 -2.422 -9.199 1.00 91.00 103 ALA A O 1
ATOM 820 N N . GLU A 1 104 ? 15.724 -3.489 -10.236 1.00 91.00 104 GLU A N 1
ATOM 821 C CA . GLU A 1 104 ? 15.730 -4.620 -9.301 1.00 91.00 104 GLU A CA 1
ATOM 822 C C . GLU A 1 104 ? 16.152 -4.218 -7.888 1.00 91.00 104 GLU A C 1
ATOM 824 O O . GLU A 1 104 ? 15.493 -4.598 -6.918 1.00 91.00 104 GLU A O 1
ATOM 829 N N . VAL A 1 105 ? 17.202 -3.405 -7.754 1.00 93.81 105 VAL A N 1
ATOM 830 C CA . VAL A 1 105 ? 17.630 -2.881 -6.450 1.00 93.81 105 VAL A CA 1
ATOM 831 C C . VAL A 1 105 ? 16.532 -2.008 -5.838 1.00 93.81 105 VAL A C 1
ATOM 833 O O . VAL A 1 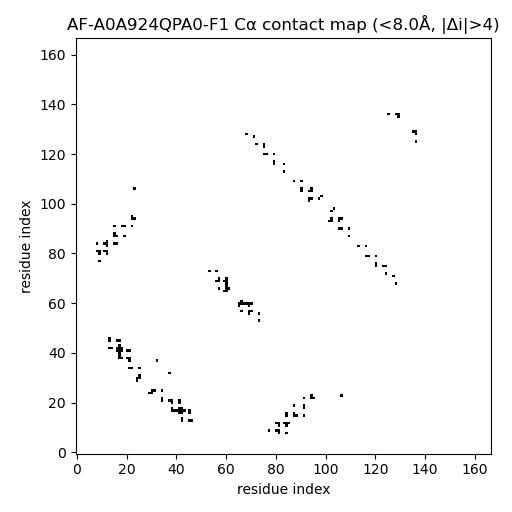105 ? 16.204 -2.168 -4.661 1.00 93.81 105 VAL A O 1
ATOM 836 N N . ALA A 1 106 ? 15.904 -1.135 -6.631 1.00 94.31 106 ALA A N 1
ATOM 837 C CA . ALA A 1 106 ? 14.795 -0.299 -6.175 1.00 94.31 106 ALA A CA 1
ATOM 838 C C . ALA A 1 106 ? 13.586 -1.134 -5.717 1.00 94.31 106 ALA A C 1
ATOM 840 O O . ALA A 1 106 ? 12.974 -0.829 -4.690 1.00 94.31 106 ALA A O 1
ATOM 841 N N . PHE A 1 107 ? 13.267 -2.214 -6.434 1.00 93.81 107 PHE A N 1
ATOM 842 C CA . PHE A 1 107 ? 12.225 -3.166 -6.053 1.00 93.81 107 PHE A CA 1
ATOM 843 C C . PHE A 1 107 ? 12.538 -3.863 -4.720 1.00 93.81 107 PHE A C 1
ATOM 845 O O . PHE A 1 107 ? 11.682 -3.931 -3.842 1.00 93.81 107 PHE A O 1
ATOM 852 N N . ILE A 1 108 ? 13.771 -4.336 -4.523 1.00 95.00 108 ILE A N 1
ATOM 853 C CA . ILE A 1 108 ? 14.167 -4.997 -3.271 1.00 95.00 108 ILE A CA 1
ATOM 854 C C . ILE A 1 108 ? 14.072 -4.020 -2.093 1.00 95.00 108 ILE A C 1
ATOM 856 O O . ILE A 1 108 ? 13.488 -4.351 -1.060 1.00 95.00 108 ILE A O 1
ATOM 860 N N . ILE A 1 109 ? 14.595 -2.800 -2.246 1.00 96.06 109 ILE A N 1
ATOM 861 C CA . ILE A 1 109 ? 14.547 -1.778 -1.191 1.00 96.06 109 ILE A CA 1
ATOM 862 C C . ILE A 1 109 ? 13.097 -1.406 -0.865 1.00 96.06 109 ILE A C 1
ATOM 864 O O . ILE A 1 109 ? 12.722 -1.380 0.307 1.00 96.06 109 ILE A O 1
ATOM 868 N N . SER A 1 110 ? 12.262 -1.157 -1.878 1.00 95.44 110 SER A N 1
ATOM 869 C CA . SER A 1 110 ? 10.844 -0.844 -1.654 1.00 95.44 110 SER A CA 1
ATOM 870 C C . SER A 1 110 ? 10.099 -1.990 -0.969 1.00 95.44 110 SER A C 1
ATOM 872 O O . SER A 1 110 ? 9.280 -1.729 -0.090 1.00 95.44 110 SER A O 1
ATOM 874 N N . LEU A 1 111 ? 10.430 -3.248 -1.268 1.00 94.62 111 LEU A N 1
ATOM 875 C CA . LEU A 1 111 ? 9.875 -4.407 -0.570 1.00 94.62 111 LEU A CA 1
ATOM 876 C C . LEU A 1 111 ? 10.238 -4.397 0.922 1.00 94.62 111 LEU A C 1
ATOM 878 O O . LEU A 1 111 ? 9.348 -4.550 1.760 1.00 94.62 111 LEU A O 1
ATOM 882 N N . PHE A 1 112 ? 11.504 -4.145 1.275 1.00 95.94 112 PHE A N 1
ATOM 883 C CA . PHE A 1 112 ? 11.913 -3.998 2.679 1.00 95.94 112 PHE A CA 1
ATOM 884 C C . PHE A 1 112 ? 11.181 -2.853 3.382 1.00 95.94 112 PHE A C 1
ATOM 886 O O . PHE A 1 112 ? 10.758 -3.009 4.527 1.00 95.94 112 PHE A O 1
ATOM 893 N N . VAL A 1 113 ? 10.983 -1.726 2.697 1.00 94.25 113 VAL A N 1
ATOM 894 C CA . VAL A 1 113 ? 10.237 -0.582 3.233 1.00 94.25 113 VAL A CA 1
ATOM 895 C C . VAL A 1 113 ? 8.767 -0.938 3.472 1.00 94.25 113 VAL A C 1
ATOM 897 O O . VAL A 1 113 ? 8.249 -0.660 4.554 1.00 94.25 113 VAL A O 1
ATOM 900 N N . ILE A 1 114 ? 8.103 -1.602 2.519 1.00 93.00 114 ILE A N 1
ATOM 901 C CA . ILE A 1 114 ? 6.718 -2.072 2.675 1.00 93.00 114 ILE A CA 1
ATOM 902 C C . ILE A 1 114 ? 6.615 -3.020 3.873 1.00 93.00 114 ILE A C 1
ATOM 904 O O . ILE A 1 114 ? 5.772 -2.816 4.747 1.00 93.00 114 ILE A O 1
ATOM 908 N N . VAL A 1 115 ? 7.483 -4.034 3.950 1.00 91.38 115 VAL A N 1
ATOM 909 C CA . VAL A 1 115 ? 7.483 -5.009 5.051 1.00 91.38 115 VAL A CA 1
ATOM 910 C C . VAL A 1 115 ? 7.746 -4.316 6.388 1.00 91.38 115 VAL A C 1
ATOM 912 O O . VAL A 1 115 ? 7.002 -4.535 7.343 1.00 91.38 115 VAL A O 1
ATOM 915 N N . GLY A 1 116 ? 8.740 -3.429 6.456 1.00 89.69 116 GLY A N 1
ATOM 916 C CA . GLY A 1 116 ? 9.054 -2.653 7.655 1.00 89.69 116 GLY A CA 1
ATOM 917 C C . GLY A 1 116 ? 7.885 -1.781 8.115 1.00 89.69 116 GLY A C 1
ATOM 918 O O . GLY A 1 116 ? 7.564 -1.756 9.301 1.00 89.69 116 GLY A O 1
ATOM 919 N N . MET A 1 117 ? 7.182 -1.131 7.185 1.00 88.69 117 MET A N 1
ATOM 920 C CA . MET A 1 117 ? 5.982 -0.349 7.492 1.00 88.69 117 MET A CA 1
ATOM 921 C C . MET A 1 117 ? 4.817 -1.211 7.983 1.00 88.69 117 MET A C 1
ATOM 923 O O . MET A 1 117 ? 4.110 -0.814 8.913 1.00 88.69 117 MET A O 1
ATOM 927 N N . LEU A 1 118 ? 4.617 -2.396 7.400 1.00 85.56 118 LEU A N 1
ATOM 928 C CA . LEU A 1 118 ? 3.607 -3.342 7.870 1.00 85.56 118 LEU A CA 1
ATOM 929 C C . LEU A 1 118 ? 3.937 -3.848 9.280 1.00 85.56 118 LEU A C 1
ATOM 931 O O . LEU A 1 118 ? 3.040 -3.899 10.119 1.00 85.56 118 LEU A O 1
ATOM 935 N N . LEU A 1 119 ? 5.205 -4.153 9.572 1.00 83.69 119 LEU A N 1
ATOM 936 C CA . LEU A 1 119 ? 5.664 -4.519 10.916 1.00 83.69 119 LEU A CA 1
ATOM 937 C C . LEU A 1 119 ? 5.459 -3.376 11.913 1.00 83.69 119 LEU A C 1
ATOM 939 O O . LEU A 1 119 ? 4.872 -3.591 12.972 1.00 83.69 119 LEU A O 1
ATOM 943 N N . TYR A 1 120 ? 5.855 -2.152 11.556 1.00 84.81 120 TYR A N 1
ATOM 944 C CA . TYR A 1 120 ? 5.622 -0.958 12.369 1.00 84.81 120 TYR A CA 1
ATOM 945 C C . TYR A 1 120 ? 4.138 -0.784 12.712 1.00 84.81 120 TYR A C 1
ATOM 947 O O . TYR A 1 120 ? 3.793 -0.562 13.873 1.00 84.81 120 TYR A O 1
ATOM 955 N N . ARG A 1 121 ? 3.244 -0.969 11.731 1.00 85.44 121 ARG A N 1
ATOM 956 C CA . ARG A 1 121 ? 1.791 -0.931 11.946 1.00 85.44 121 ARG A CA 1
ATOM 957 C C . ARG A 1 121 ? 1.351 -1.930 13.016 1.00 85.44 121 ARG A C 1
ATOM 959 O O . ARG A 1 121 ? 0.557 -1.566 13.881 1.00 85.44 121 ARG A O 1
ATOM 966 N N . TYR A 1 122 ? 1.859 -3.165 12.976 1.00 76.62 122 TYR A N 1
ATOM 967 C CA . TYR A 1 122 ? 1.545 -4.170 13.996 1.00 76.62 122 TYR A CA 1
ATOM 968 C C . TYR A 1 122 ? 2.064 -3.752 15.375 1.00 76.62 122 TYR A C 1
ATOM 970 O O . TYR A 1 122 ? 1.298 -3.784 16.336 1.00 76.62 122 TYR A O 1
ATOM 978 N N . LEU A 1 123 ? 3.309 -3.279 15.472 1.00 76.50 123 LEU A N 1
ATOM 979 C CA . LEU A 1 123 ? 3.899 -2.830 16.738 1.00 76.50 123 LEU A CA 1
ATOM 980 C C . LEU A 1 123 ? 3.106 -1.682 17.377 1.00 76.50 123 LEU A C 1
ATOM 982 O O . LEU A 1 123 ? 2.769 -1.756 18.557 1.00 76.50 123 LEU A O 1
ATOM 986 N N . VAL A 1 124 ? 2.748 -0.658 16.596 1.00 79.12 124 VAL A N 1
ATOM 987 C CA . VAL A 1 124 ? 1.945 0.475 17.084 1.00 79.12 124 VAL A CA 1
ATOM 988 C C . VAL A 1 124 ? 0.549 0.019 17.487 1.00 79.12 124 VAL A C 1
ATOM 990 O O . VAL A 1 124 ? 0.079 0.386 18.558 1.00 79.12 124 VAL A O 1
ATOM 993 N N . SER A 1 125 ? -0.092 -0.840 16.688 1.00 71.44 125 SER A N 1
ATOM 994 C CA . SER A 1 125 ? -1.416 -1.363 17.035 1.00 71.44 125 SER A CA 1
ATOM 995 C C . SER A 1 125 ? -1.425 -2.149 18.350 1.00 71.44 125 SER A C 1
ATOM 997 O O . SER A 1 125 ? -2.349 -2.003 19.141 1.00 71.44 125 SER A O 1
ATOM 999 N N . LEU A 1 126 ? -0.375 -2.927 18.629 1.00 67.69 126 LEU A N 1
ATOM 1000 C CA . LEU A 1 126 ? -0.230 -3.662 19.886 1.00 67.69 126 LEU A CA 1
ATOM 1001 C C . LEU A 1 126 ? 0.086 -2.728 21.063 1.00 67.69 126 LEU A C 1
ATOM 1003 O O . LEU A 1 126 ? -0.381 -2.970 22.175 1.00 67.69 126 LEU A O 1
ATOM 1007 N N . GLY A 1 127 ? 0.860 -1.665 20.824 1.00 62.38 127 GLY A N 1
ATOM 1008 C CA . GLY A 1 127 ? 1.181 -0.641 21.818 1.00 62.38 127 GLY A CA 1
ATOM 1009 C C . GLY A 1 127 ? -0.037 0.176 22.250 1.00 62.38 127 GLY A C 1
ATOM 1010 O O . GLY A 1 127 ? -0.252 0.349 23.444 1.00 62.38 127 GLY A O 1
ATOM 1011 N N . SER A 1 128 ? -0.868 0.613 21.301 1.00 57.75 128 SER A N 1
ATOM 1012 C CA . SER A 1 128 ? -2.080 1.394 21.587 1.00 57.75 128 SER A CA 1
ATOM 1013 C C . SER A 1 128 ? -3.190 0.568 22.242 1.00 57.75 128 SER A C 1
ATOM 1015 O O . SER A 1 128 ? -3.929 1.087 23.063 1.00 57.75 128 SER A O 1
ATOM 1017 N N . VAL A 1 129 ? -3.304 -0.730 21.939 1.00 52.97 129 VAL A N 1
ATOM 1018 C CA . VAL A 1 129 ? -4.303 -1.602 22.592 1.00 52.97 129 VAL A CA 1
ATOM 1019 C C . VAL A 1 129 ? -3.871 -1.998 24.015 1.00 52.97 129 VAL A C 1
ATOM 1021 O O . VAL A 1 129 ? -4.716 -2.311 24.849 1.00 52.97 129 VAL A O 1
ATOM 1024 N N . ARG A 1 130 ? -2.567 -1.945 24.336 1.00 51.19 130 ARG A N 1
ATOM 1025 C CA . ARG A 1 130 ? -2.049 -2.202 25.695 1.00 51.19 130 ARG A CA 1
ATOM 1026 C C . ARG A 1 130 ? -2.436 -1.139 26.725 1.00 51.19 130 ARG A C 1
ATOM 1028 O O . ARG A 1 130 ? -2.461 -1.475 27.904 1.00 51.19 130 ARG A O 1
ATOM 1035 N N . SER A 1 131 ? -2.683 0.108 26.325 1.00 53.41 131 SER A N 1
ATOM 1036 C CA . SER A 1 131 ? -2.953 1.203 27.270 1.00 53.41 131 SER A CA 1
ATOM 1037 C C . SER A 1 131 ? -4.397 1.261 27.776 1.00 53.41 131 SER A C 1
ATOM 1039 O O . SER A 1 131 ? -4.606 1.784 28.864 1.00 53.41 131 SER A O 1
ATOM 1041 N N . ASP A 1 132 ? -5.364 0.694 27.044 1.00 50.19 132 ASP A N 1
ATOM 1042 C CA . ASP A 1 132 ? -6.798 0.884 27.331 1.00 50.19 132 ASP A CA 1
ATOM 1043 C C . ASP A 1 132 ? -7.505 -0.331 27.948 1.00 50.19 132 ASP A C 1
ATOM 1045 O O . ASP A 1 132 ? -8.656 -0.228 28.369 1.00 50.19 132 ASP A O 1
ATOM 1049 N N . LEU A 1 133 ? -6.857 -1.499 28.030 1.00 41.53 133 LEU A N 1
ATOM 1050 C CA . LEU A 1 133 ? -7.513 -2.716 28.511 1.00 41.53 133 LEU A CA 1
ATOM 1051 C C . LEU A 1 133 ? -6.647 -3.471 29.518 1.00 41.53 133 LEU A C 1
ATOM 1053 O O . LEU A 1 133 ? -5.589 -4.009 29.200 1.00 41.53 133 LEU A O 1
ATOM 1057 N N . SER A 1 134 ? -7.189 -3.631 30.722 1.00 48.44 134 SER A N 1
ATOM 1058 C CA . SER A 1 134 ? -6.796 -4.617 31.736 1.00 48.44 134 SER A CA 1
ATOM 1059 C C . SER A 1 134 ? -7.100 -6.070 31.311 1.00 48.44 134 SER A C 1
ATOM 1061 O O . SER A 1 134 ? -7.358 -6.934 32.145 1.00 48.44 134 SER A O 1
ATOM 1063 N N . ILE A 1 135 ? -7.085 -6.362 30.005 1.00 53.53 135 ILE A N 1
ATOM 1064 C CA . ILE A 1 135 ? -7.261 -7.692 29.412 1.00 53.53 135 ILE A CA 1
ATOM 1065 C C . ILE A 1 135 ? -6.147 -7.882 28.384 1.00 53.53 135 ILE A C 1
ATOM 1067 O O . ILE A 1 135 ? -5.860 -6.990 27.592 1.00 53.53 135 ILE A O 1
ATOM 1071 N N . ASN A 1 136 ? -5.506 -9.051 28.404 1.00 50.91 136 ASN A N 1
ATOM 1072 C CA . ASN A 1 136 ? -4.283 -9.315 27.653 1.00 50.91 136 ASN A CA 1
ATOM 1073 C C . ASN A 1 136 ? -4.479 -9.088 26.125 1.00 50.91 136 ASN A C 1
ATOM 1075 O O . ASN A 1 136 ? -5.208 -9.859 25.494 1.00 50.91 136 ASN A O 1
ATOM 1079 N N . PRO A 1 137 ? -3.817 -8.093 25.496 1.00 51.56 137 PRO A N 1
ATOM 1080 C CA . PRO A 1 137 ? -4.024 -7.709 24.088 1.00 51.56 137 PRO A CA 1
ATOM 1081 C C . PRO A 1 137 ? -3.703 -8.819 23.089 1.00 51.56 137 PRO A C 1
ATOM 1083 O O . PRO A 1 137 ? -4.238 -8.851 21.981 1.00 51.56 137 PRO A O 1
ATOM 1086 N N . LEU A 1 138 ? -2.861 -9.768 23.500 1.00 53.19 138 LEU A N 1
ATOM 1087 C CA . LEU A 1 138 ? -2.583 -10.976 22.735 1.00 53.19 138 LEU A CA 1
ATOM 1088 C C . LEU A 1 138 ? -3.836 -11.830 22.546 1.00 53.19 138 LEU A C 1
ATOM 1090 O O . LEU A 1 138 ? -3.993 -12.418 21.488 1.00 53.19 138 LEU A O 1
ATOM 1094 N N . HIS A 1 139 ? -4.756 -11.859 23.510 1.00 57.47 139 HIS A N 1
ATOM 1095 C CA . HIS A 1 139 ? -5.982 -12.643 23.395 1.00 57.47 139 HIS A CA 1
ATOM 1096 C C . HIS A 1 139 ? -6.951 -12.020 22.383 1.00 57.47 139 HIS A C 1
ATOM 1098 O O . HIS A 1 139 ? -7.554 -12.743 21.602 1.00 57.47 139 HIS A O 1
ATOM 1104 N N . PHE A 1 140 ? -7.049 -10.687 22.332 1.00 62.28 140 PHE A N 1
ATOM 1105 C CA . PHE A 1 140 ? -7.870 -9.981 21.341 1.00 62.28 140 PHE A CA 1
ATOM 1106 C C . PHE A 1 140 ? -7.285 -10.084 19.928 1.00 62.28 140 PHE A C 1
ATOM 1108 O O . PHE A 1 140 ? -8.010 -10.374 18.980 1.00 62.28 140 PHE A O 1
ATOM 1115 N N . PHE A 1 141 ? -5.967 -9.912 19.783 1.00 64.31 141 PHE A N 1
ATOM 1116 C CA . PHE A 1 141 ? -5.286 -10.053 18.495 1.00 64.31 141 PHE A CA 1
ATOM 1117 C C . PHE A 1 141 ? -5.312 -11.497 17.982 1.00 64.31 141 PHE A C 1
ATOM 1119 O O . PHE A 1 141 ? -5.630 -11.720 16.822 1.00 64.31 141 PHE A O 1
ATOM 1126 N N . LEU A 1 142 ? -5.041 -12.488 18.838 1.00 61.38 142 LEU A N 1
ATOM 1127 C CA . LEU A 1 142 ? -5.093 -13.905 18.472 1.00 61.38 142 LEU A CA 1
ATOM 1128 C C . LEU A 1 142 ? -6.531 -14.333 18.160 1.00 61.38 142 LEU A C 1
ATOM 1130 O O . LEU A 1 142 ? -6.740 -15.105 17.231 1.00 61.38 142 LEU A O 1
ATOM 1134 N N . TYR A 1 143 ? -7.531 -13.761 18.834 1.00 63.50 143 TYR A N 1
ATOM 1135 C CA . TYR A 1 143 ? -8.943 -13.950 18.503 1.00 63.50 143 TYR A CA 1
ATOM 1136 C C . TYR A 1 143 ? -9.326 -13.307 17.155 1.00 63.50 143 TYR A C 1
ATOM 1138 O O . TYR A 1 143 ? -9.967 -13.961 16.336 1.00 63.50 143 TYR A O 1
ATOM 1146 N N . LEU A 1 144 ? -8.864 -12.083 16.862 1.00 61.97 144 LEU A N 1
ATOM 1147 C CA . LEU A 1 144 ? -9.061 -11.425 15.560 1.00 61.97 144 LEU A CA 1
ATOM 1148 C C . LEU A 1 144 ? -8.345 -12.153 14.420 1.00 61.97 144 LEU A C 1
ATOM 1150 O O . LEU A 1 144 ? -8.953 -12.383 13.383 1.00 61.97 144 LEU A O 1
ATOM 1154 N N . CYS A 1 145 ? -7.094 -12.569 14.614 1.00 63.66 145 CYS A N 1
ATOM 1155 C CA . CYS A 1 145 ? -6.367 -13.386 13.647 1.00 63.66 145 CYS A CA 1
ATOM 1156 C C . CYS A 1 145 ? -7.032 -14.748 13.460 1.00 63.66 145 CYS A C 1
ATOM 1158 O O . CYS A 1 145 ? -7.142 -15.197 12.329 1.00 63.66 145 CYS A O 1
ATOM 1160 N N . THR A 1 146 ? -7.538 -15.387 14.519 1.00 70.31 146 THR A N 1
ATOM 1161 C CA . THR A 1 146 ? -8.323 -16.627 14.386 1.00 70.31 146 THR A CA 1
ATOM 1162 C C . THR A 1 146 ? -9.543 -16.385 13.503 1.00 70.31 146 THR A C 1
ATOM 1164 O O . THR A 1 146 ? -9.828 -17.180 12.618 1.00 70.31 146 THR A O 1
ATOM 1167 N N . ILE A 1 147 ? -10.212 -15.249 13.679 1.00 62.94 147 ILE A N 1
ATOM 1168 C CA . ILE A 1 147 ? -11.374 -14.844 12.894 1.00 62.94 147 ILE A CA 1
ATOM 1169 C C . ILE A 1 147 ? -11.021 -14.391 11.459 1.00 62.94 147 ILE A C 1
ATOM 1171 O O . ILE A 1 147 ? -11.858 -14.543 10.579 1.00 62.94 147 ILE A O 1
ATOM 1175 N N . GLU A 1 148 ? -9.821 -13.869 11.189 1.00 67.44 148 GLU A N 1
ATOM 1176 C CA . GLU A 1 148 ? -9.335 -13.488 9.845 1.00 67.44 148 GLU A CA 1
ATOM 1177 C C . GLU A 1 148 ? -8.789 -14.713 9.075 1.00 67.44 148 GLU A C 1
ATOM 1179 O O . GLU A 1 148 ? -8.930 -14.812 7.857 1.00 67.44 148 GLU A O 1
ATOM 1184 N N . ILE A 1 149 ? -8.248 -15.704 9.793 1.00 72.06 149 ILE A N 1
ATOM 1185 C CA . ILE A 1 149 ? -7.759 -16.985 9.259 1.00 72.06 149 ILE A CA 1
ATOM 1186 C C . ILE A 1 149 ? -8.915 -17.974 9.021 1.00 72.06 149 ILE A C 1
ATOM 1188 O O . ILE A 1 149 ? -8.882 -18.728 8.051 1.00 72.06 149 ILE A O 1
ATOM 1192 N N . LEU A 1 150 ? -9.966 -17.960 9.849 1.00 75.12 150 LEU A N 1
ATOM 1193 C CA . LEU A 1 150 ? -11.138 -18.838 9.721 1.00 75.12 150 LEU A CA 1
ATOM 1194 C C . LEU A 1 150 ? -11.855 -18.761 8.353 1.00 75.12 150 LEU A C 1
ATOM 1196 O O . LEU A 1 150 ? -12.141 -19.823 7.798 1.00 75.12 150 LEU A O 1
ATOM 1200 N N . PRO A 1 151 ? -12.136 -17.582 7.758 1.00 61.78 151 PRO A N 1
ATOM 1201 C CA . PRO A 1 151 ? -12.752 -17.496 6.438 1.00 61.78 151 PRO A CA 1
ATOM 1202 C C . PRO A 1 151 ? -11.821 -18.007 5.335 1.00 61.78 151 PRO A C 1
ATOM 1204 O O . PRO A 1 151 ? -12.294 -18.689 4.431 1.00 61.78 151 PRO A O 1
ATOM 1207 N N . LEU A 1 152 ? -10.504 -17.779 5.432 1.00 72.94 152 LEU A N 1
ATOM 1208 C CA . LEU A 1 152 ? -9.527 -18.376 4.509 1.00 72.94 152 LEU A CA 1
ATOM 1209 C C . LEU A 1 152 ? -9.540 -19.912 4.595 1.00 72.94 152 LEU A C 1
ATOM 1211 O O . LEU A 1 152 ? -9.521 -20.590 3.569 1.00 72.94 152 LEU A O 1
ATOM 1215 N N . LEU A 1 153 ? -9.645 -20.462 5.807 1.00 70.31 153 LEU A N 1
ATOM 1216 C CA . LEU A 1 153 ? -9.725 -21.904 6.060 1.00 70.31 153 LEU A CA 1
ATOM 1217 C C . LEU A 1 153 ? -11.049 -22.515 5.571 1.00 70.31 153 LEU A C 1
ATOM 1219 O O . LEU A 1 153 ? -11.056 -23.617 5.023 1.00 70.31 153 LEU A O 1
ATOM 1223 N N . LEU A 1 154 ? -12.165 -21.794 5.714 1.00 70.75 154 LEU A N 1
ATOM 1224 C CA . LEU A 1 154 ? -13.468 -22.194 5.176 1.00 70.75 154 LEU A CA 1
ATOM 1225 C C . LEU A 1 154 ? -13.486 -22.181 3.644 1.00 70.75 154 LEU A C 1
ATOM 1227 O O . LEU A 1 154 ? -13.997 -23.127 3.049 1.00 70.75 154 LEU A O 1
ATOM 1231 N N . ILE A 1 155 ? -12.894 -21.164 3.008 1.00 76.44 155 ILE A N 1
ATOM 1232 C CA . ILE A 1 155 ? -12.743 -21.098 1.546 1.00 76.44 155 ILE A CA 1
ATOM 1233 C C . ILE A 1 155 ? -11.865 -22.253 1.055 1.00 76.44 155 ILE A C 1
ATOM 1235 O O . ILE A 1 155 ? -12.247 -22.947 0.115 1.00 76.44 155 ILE A O 1
ATOM 1239 N N . TYR A 1 156 ? -10.735 -22.511 1.721 1.00 78.00 156 TYR A N 1
ATOM 1240 C CA . TYR A 1 156 ? -9.864 -23.646 1.409 1.00 78.00 156 TYR A CA 1
ATOM 1241 C C . TYR A 1 156 ? -10.612 -24.982 1.508 1.00 78.00 156 TYR A C 1
ATOM 1243 O O . TYR A 1 156 ? -10.564 -25.794 0.585 1.00 78.00 156 TYR A O 1
ATOM 1251 N N . LYS A 1 157 ? -11.369 -25.193 2.592 1.00 75.56 157 LYS A N 1
ATOM 1252 C CA . LYS A 1 157 ? -12.164 -26.411 2.786 1.00 75.56 157 LYS A CA 1
ATOM 1253 C C . LYS A 1 157 ? -13.272 -26.553 1.740 1.00 75.56 157 LYS A C 1
ATOM 1255 O O . LYS A 1 157 ? -13.495 -27.653 1.247 1.00 75.56 157 LYS A O 1
ATOM 1260 N N . ALA A 1 158 ? -13.961 -25.467 1.394 1.00 74.00 158 ALA A N 1
ATOM 1261 C CA . ALA A 1 158 ? -15.010 -25.478 0.377 1.00 74.00 158 ALA A CA 1
ATOM 1262 C C . ALA A 1 158 ? -14.446 -25.786 -1.019 1.00 74.00 158 ALA A C 1
ATOM 1264 O O . ALA A 1 158 ? -15.007 -26.620 -1.725 1.00 74.00 158 ALA A O 1
ATOM 1265 N N . ALA A 1 159 ? -13.314 -25.177 -1.384 1.00 73.38 159 ALA A N 1
ATOM 1266 C CA . ALA A 1 159 ? -12.618 -25.449 -2.639 1.00 73.38 159 ALA A CA 1
ATOM 1267 C C . ALA A 1 159 ? -12.142 -26.908 -2.718 1.00 73.38 159 ALA A C 1
ATOM 1269 O O . ALA A 1 159 ? -12.356 -27.573 -3.728 1.00 73.38 159 ALA A O 1
ATOM 1270 N N . PHE A 1 160 ? -11.567 -27.433 -1.631 1.00 76.12 160 PHE A N 1
ATOM 1271 C CA . PHE A 1 160 ? -11.144 -28.830 -1.562 1.00 76.12 160 PHE A CA 1
ATOM 1272 C C . PHE A 1 160 ? -12.328 -29.799 -1.665 1.00 76.12 160 PHE A C 1
ATOM 1274 O O . PHE A 1 160 ? -12.239 -30.783 -2.390 1.00 76.12 160 PHE A O 1
ATOM 1281 N N . ASN A 1 161 ? -13.457 -29.510 -1.007 1.00 70.75 161 ASN A N 1
ATOM 1282 C CA . ASN A 1 161 ? -14.659 -30.340 -1.121 1.00 70.75 161 ASN A CA 1
ATOM 1283 C C . ASN A 1 161 ? -15.236 -30.334 -2.540 1.00 70.75 161 ASN A C 1
ATOM 1285 O O . ASN A 1 161 ? -15.615 -31.393 -3.021 1.00 70.75 161 ASN A O 1
ATOM 1289 N N . TYR A 1 162 ? -15.269 -29.183 -3.218 1.00 71.25 162 TYR A N 1
ATOM 1290 C CA . TYR A 1 162 ? -15.742 -29.108 -4.605 1.00 71.25 162 TYR A CA 1
ATOM 1291 C C . TYR A 1 162 ? -14.870 -29.930 -5.562 1.00 71.25 162 TYR A C 1
ATOM 1293 O O . TYR A 1 162 ? -15.398 -30.608 -6.441 1.00 71.25 162 TYR A O 1
ATOM 1301 N N . ILE A 1 163 ? -13.549 -29.913 -5.364 1.00 67.56 163 ILE A N 1
ATOM 1302 C CA . ILE A 1 163 ? -12.598 -30.690 -6.171 1.00 67.56 163 ILE A CA 1
ATOM 1303 C C . ILE A 1 163 ? -12.670 -32.185 -5.815 1.00 67.56 163 ILE A C 1
ATOM 1305 O O . ILE A 1 163 ? -12.625 -33.035 -6.703 1.00 67.56 163 ILE A O 1
ATOM 1309 N N . GLY A 1 164 ? -12.849 -32.515 -4.534 1.00 57.97 164 GLY A N 1
ATOM 1310 C CA . GLY A 1 164 ? -12.973 -33.888 -4.043 1.00 57.97 164 GLY A CA 1
ATOM 1311 C C . GLY A 1 164 ? -14.281 -34.580 -4.435 1.00 57.97 164 GLY A C 1
ATOM 1312 O O . GLY A 1 164 ? -14.305 -35.797 -4.518 1.00 57.97 164 GLY A O 1
ATOM 1313 N N . THR A 1 165 ? -15.353 -33.832 -4.719 1.00 54.41 165 THR A N 1
ATOM 1314 C CA . THR A 1 165 ? -16.594 -34.375 -5.307 1.00 54.41 165 THR A CA 1
ATOM 1315 C C . THR A 1 165 ? -16.544 -34.546 -6.830 1.00 54.41 165 THR A C 1
ATOM 1317 O O . THR A 1 165 ? -17.493 -35.073 -7.403 1.00 54.41 165 THR A O 1
ATOM 1320 N N . SER A 1 166 ? -15.478 -34.083 -7.495 1.00 51.81 166 SER A N 1
ATOM 1321 C CA . SER A 1 166 ? -15.276 -34.213 -8.950 1.00 51.81 166 SER A CA 1
ATOM 1322 C C . SER A 1 166 ? -14.266 -35.300 -9.359 1.00 51.81 166 SER A C 1
ATOM 1324 O O . SER A 1 166 ? -13.854 -35.336 -10.518 1.00 51.81 166 SER A O 1
ATOM 1326 N N . ILE A 1 167 ? -13.883 -36.178 -8.424 1.00 47.91 167 ILE A N 1
ATOM 1327 C CA . ILE A 1 167 ? -13.116 -37.421 -8.638 1.00 47.91 167 ILE A CA 1
ATOM 1328 C C . ILE A 1 167 ? -13.959 -38.575 -8.097 1.00 47.91 167 ILE A C 1
ATOM 1330 O O . ILE A 1 167 ? -14.038 -39.613 -8.788 1.00 47.91 167 ILE A O 1
#

pLDDT: mean 81.58, std 13.96, range [41.53, 96.19]

Radius of gyration: 18.88 Å; Cα contacts (8 Å, |Δi|>4): 99; chains: 1; bounding box: 40×56×53 Å

Secondary structure (DSSP, 8-state):
--HHHHHHHHHHHHHHHHHHHHHHHHHHT---S-HHHHHHHHHHHHHHHHHHHHHHHHHHHHHTT-HHHHHHHHHHHHHHHHHHHHHHHHHHHHHHH--THHHHHHHHHHHHHHHHHHHHHHHHHHHHHHHH-SS-HHHHHHHHHHHHHHHHHHHHHHHHHHHHTT-

Mean predicted aligned error: 10.59 Å